Protein AF-A0A7X9KRE1-F1 (afdb_monomer)

Mean predicted aligned error: 9.5 Å

Sequence (133 aa):
MIKTIEMLGELNEIQMHNLLMSQASGRLGCSVDNQPYIVPVTYAYDGKYIYGQLTEGKKLEMLRKNNKVCFEVDMVMNMQNWQGVIVYGTFEELKGKDLKEAKDIFYSQNYPLSTGNKVHPHEHGVNVRLDDS

pLDDT: mean 81.76, std 20.24, range [35.88, 98.0]

Nearest PDB structures (foldseek):
  3u0i-assembly1_A-2  TM=9.139E-01  e=3.595E-08  Brucella abortus 2308
  2hq9-assembly1_B  TM=8.913E-01  e=4.585E-08  Mesorhizobium loti
  2hq9-assembly1_A  TM=9.095E-01  e=1.455E-07  Mesorhizobium loti
  3u5w-assembly1_A-2  TM=9.192E-01  e=2.840E-07  Brucella abortus 2308
  6eci-assembly7_M  TM=8.698E-01  e=3.906E-05  Mycolicibacterium smegmatis MC2 155

Foldseek 3Di:
DDDDDDDPDDDDPVRQVVQLQVDQKWWKWADDPNDIDIDIFGWFDPSPDTQTDDDDDDVVVRCVVPQWIKIKTKDDPDPVDIDMDIDTDGDDDDDDPVVVVSVVRRCVSCVVVCDPDPDDPDDPDDPDDDDDD

Structure (mmCIF, N/CA/C/O backbone):
data_AF-A0A7X9KRE1-F1
#
_entry.id   AF-A0A7X9KRE1-F1
#
loop_
_atom_site.group_PDB
_atom_site.id
_atom_site.type_symbol
_atom_site.label_atom_id
_atom_site.label_alt_id
_atom_site.label_comp_id
_atom_site.label_asym_id
_atom_site.label_entity_id
_atom_site.label_seq_id
_atom_site.pdbx_PDB_ins_code
_atom_site.Cartn_x
_atom_site.Cartn_y
_atom_site.Cartn_z
_atom_site.occupancy
_atom_site.B_iso_or_equiv
_atom_site.auth_seq_id
_atom_site.auth_comp_id
_atom_site.auth_asym_id
_atom_site.auth_atom_id
_atom_site.pdbx_PDB_model_num
ATOM 1 N N . MET A 1 1 ? -6.794 -21.505 -10.610 1.00 38.84 1 MET A N 1
ATOM 2 C CA . MET A 1 1 ? -5.425 -22.045 -1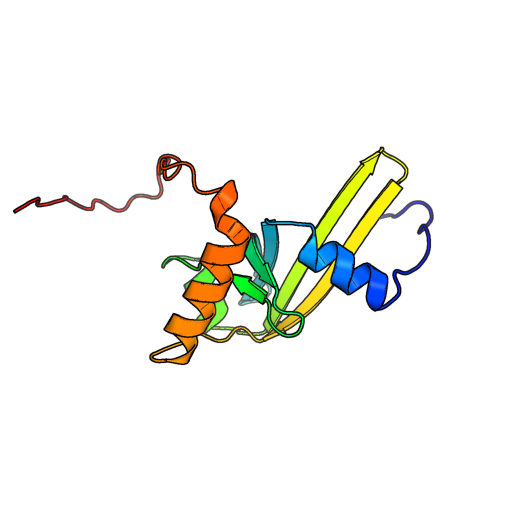0.760 1.00 38.84 1 MET A CA 1
ATOM 3 C C . MET A 1 1 ? -4.646 -21.056 -11.608 1.00 38.84 1 MET A C 1
ATOM 5 O O . MET A 1 1 ? -4.993 -20.889 -12.768 1.00 38.84 1 MET A O 1
ATOM 9 N N . ILE A 1 2 ? -3.687 -20.346 -11.016 1.00 43.72 2 ILE A N 1
ATOM 10 C CA . ILE A 1 2 ? -2.809 -19.412 -11.735 1.00 43.72 2 ILE A CA 1
ATOM 11 C C . ILE A 1 2 ? -1.559 -20.207 -12.121 1.00 43.72 2 ILE A C 1
ATOM 13 O O . ILE A 1 2 ? -0.982 -20.879 -11.268 1.00 43.72 2 ILE A O 1
ATOM 17 N N . LYS A 1 3 ? -1.202 -20.209 -13.408 1.00 39.16 3 LYS A N 1
ATOM 18 C CA . LYS A 1 3 ? 0.017 -20.838 -13.930 1.00 39.16 3 LYS A CA 1
ATOM 19 C C . LYS A 1 3 ? 0.953 -19.723 -14.379 1.00 39.16 3 LYS A C 1
ATOM 21 O O . LYS A 1 3 ? 0.532 -18.882 -15.168 1.00 39.16 3 LYS A O 1
ATOM 26 N N . THR A 1 4 ? 2.184 -19.727 -13.886 1.00 54.16 4 THR A N 1
ATOM 27 C CA . THR A 1 4 ? 3.189 -18.702 -14.193 1.00 54.16 4 THR A CA 1
ATOM 28 C C . THR A 1 4 ? 4.250 -19.303 -15.111 1.00 54.16 4 THR A C 1
ATOM 30 O O . THR A 1 4 ? 4.683 -20.434 -14.895 1.00 54.16 4 THR A O 1
ATOM 33 N N . ILE A 1 5 ? 4.645 -18.562 -16.144 1.00 48.88 5 ILE A N 1
ATOM 34 C CA . ILE A 1 5 ? 5.832 -18.844 -16.960 1.00 48.88 5 ILE A CA 1
ATOM 35 C C . ILE A 1 5 ? 7.006 -18.080 -16.330 1.00 48.88 5 ILE A C 1
ATOM 37 O O . ILE A 1 5 ? 6.784 -16.961 -15.889 1.00 48.88 5 ILE A O 1
ATOM 41 N N . GLU A 1 6 ? 8.165 -18.733 -16.194 1.00 58.06 6 GLU A N 1
ATOM 42 C CA . GLU A 1 6 ? 9.442 -18.273 -15.596 1.00 58.06 6 GLU A CA 1
ATOM 43 C C . GLU A 1 6 ? 9.461 -16.930 -14.829 1.00 58.06 6 GLU A C 1
ATOM 45 O O . GLU A 1 6 ? 9.229 -15.852 -15.371 1.00 58.06 6 GLU A O 1
ATOM 50 N N . MET A 1 7 ? 9.829 -16.989 -13.545 1.00 61.78 7 MET A N 1
ATOM 51 C CA . MET A 1 7 ? 9.975 -15.809 -12.688 1.00 61.78 7 MET A CA 1
ATOM 52 C C . MET A 1 7 ? 11.329 -15.128 -12.935 1.00 61.78 7 MET A C 1
ATOM 54 O O . MET A 1 7 ? 12.369 -15.775 -12.846 1.00 61.78 7 MET A O 1
ATOM 58 N N . LEU A 1 8 ? 11.327 -13.819 -13.200 1.00 65.25 8 LEU A N 1
ATOM 59 C CA . LEU A 1 8 ? 12.508 -13.029 -13.598 1.00 65.25 8 LEU A CA 1
ATOM 60 C C . LEU A 1 8 ? 13.432 -12.620 -12.430 1.00 65.25 8 LEU A C 1
ATOM 62 O O . LEU A 1 8 ? 14.180 -11.650 -12.532 1.00 65.25 8 LEU A O 1
ATOM 66 N N . GLY A 1 9 ? 13.417 -13.380 -11.333 1.00 79.62 9 GLY A N 1
ATOM 67 C CA . GLY A 1 9 ? 14.173 -13.092 -10.111 1.00 79.62 9 GLY A CA 1
ATOM 68 C C . GLY A 1 9 ? 13.402 -12.256 -9.083 1.00 79.62 9 GLY A C 1
ATOM 69 O O . GLY A 1 9 ? 12.262 -11.853 -9.310 1.00 79.62 9 GLY A O 1
ATOM 70 N N . GLU A 1 10 ? 14.027 -12.033 -7.926 1.00 86.44 10 GLU A N 1
ATOM 71 C CA . GLU A 1 10 ? 13.458 -11.290 -6.794 1.00 86.44 10 GLU A CA 1
ATOM 72 C C . GLU A 1 10 ? 14.032 -9.868 -6.722 1.00 86.44 10 GLU A C 1
ATOM 74 O O . GLU A 1 10 ? 15.219 -9.649 -6.981 1.00 86.44 10 GLU A O 1
ATOM 79 N N . LEU A 1 11 ? 13.194 -8.895 -6.351 1.00 90.38 11 LEU A N 1
ATOM 80 C CA . LEU A 1 11 ? 13.644 -7.530 -6.078 1.00 90.38 11 LEU A CA 1
ATOM 81 C C . LEU A 1 11 ? 14.329 -7.474 -4.712 1.00 90.38 11 LEU A C 1
ATOM 83 O O . LEU A 1 11 ? 13.797 -7.968 -3.720 1.00 90.38 11 LEU A O 1
ATOM 87 N N . ASN A 1 12 ? 15.480 -6.810 -4.639 1.00 92.56 12 ASN A N 1
ATOM 88 C CA . ASN A 1 12 ? 16.080 -6.467 -3.353 1.00 92.56 12 ASN A CA 1
ATOM 89 C C . ASN A 1 12 ? 15.344 -5.291 -2.684 1.00 92.56 12 ASN A C 1
ATOM 91 O O . ASN A 1 12 ? 14.532 -4.605 -3.304 1.00 92.56 12 ASN A O 1
ATOM 95 N N . GLU A 1 13 ? 15.665 -5.023 -1.418 1.00 92.38 13 GLU A N 1
ATOM 96 C CA . GLU A 1 13 ? 15.033 -3.963 -0.624 1.00 92.38 13 GLU A CA 1
ATOM 97 C C . GLU A 1 13 ? 15.090 -2.588 -1.306 1.00 92.38 13 GLU A C 1
ATOM 99 O O . GLU A 1 13 ? 14.064 -1.935 -1.472 1.00 92.38 13 GLU A O 1
ATOM 104 N N . ILE A 1 14 ? 16.256 -2.181 -1.811 1.00 94.75 14 ILE A N 1
ATOM 105 C CA . ILE A 1 14 ? 16.420 -0.891 -2.498 1.00 94.75 14 ILE A CA 1
ATOM 106 C C . ILE A 1 14 ? 15.504 -0.811 -3.727 1.00 94.75 14 ILE A C 1
ATOM 108 O O . ILE A 1 14 ? 14.852 0.207 -3.955 1.00 94.75 14 ILE A O 1
ATOM 112 N N . GLN A 1 15 ? 15.417 -1.887 -4.511 1.00 94.12 15 GLN A N 1
ATOM 113 C CA . GLN A 1 15 ? 14.541 -1.954 -5.680 1.00 94.12 15 GLN A CA 1
ATOM 114 C C . GLN A 1 15 ? 13.061 -1.893 -5.291 1.00 94.12 15 GLN A C 1
ATOM 116 O O . GLN A 1 15 ? 12.297 -1.196 -5.956 1.00 94.12 15 GLN A O 1
ATOM 121 N N . MET A 1 16 ? 12.662 -2.558 -4.203 1.00 95.38 16 MET A N 1
ATOM 122 C CA . MET A 1 16 ? 11.291 -2.491 -3.693 1.00 95.38 16 MET A CA 1
ATOM 123 C C . MET A 1 16 ? 10.920 -1.071 -3.258 1.00 95.38 16 MET A C 1
ATOM 125 O O . MET A 1 16 ? 9.885 -0.552 -3.673 1.00 95.38 16 MET A O 1
ATOM 129 N N . HIS A 1 17 ? 11.783 -0.416 -2.477 1.00 95.69 17 HIS A N 1
ATOM 130 C CA . HIS A 1 17 ? 11.573 0.967 -2.047 1.00 95.69 17 HIS A CA 1
ATOM 131 C C . HIS A 1 17 ? 11.509 1.923 -3.243 1.00 95.69 17 HIS A C 1
ATOM 133 O O . HIS A 1 17 ? 10.624 2.775 -3.294 1.00 95.69 17 HIS A O 1
ATOM 139 N N . ASN A 1 18 ? 12.394 1.764 -4.229 1.00 95.06 18 ASN A N 1
ATOM 140 C CA . ASN A 1 18 ? 12.377 2.580 -5.443 1.00 95.06 18 ASN A CA 1
ATOM 141 C C . ASN A 1 18 ? 11.081 2.400 -6.239 1.00 95.06 18 ASN A C 1
ATOM 143 O O . ASN A 1 18 ? 10.510 3.391 -6.690 1.00 95.06 18 ASN A O 1
ATOM 147 N N . LEU A 1 19 ? 10.586 1.165 -6.377 1.00 95.50 19 LEU A N 1
ATOM 148 C CA . LEU A 1 19 ? 9.317 0.914 -7.057 1.00 95.50 19 LEU A CA 1
ATOM 149 C C . LEU A 1 19 ? 8.157 1.584 -6.305 1.00 95.50 19 LEU A C 1
ATOM 151 O O . LEU A 1 19 ? 7.405 2.340 -6.921 1.00 95.50 19 LEU A O 1
ATOM 155 N N . LEU A 1 20 ? 8.085 1.417 -4.980 1.00 96.19 20 LEU A N 1
ATOM 156 C CA . LEU A 1 20 ? 7.081 2.066 -4.129 1.00 96.19 20 LEU A CA 1
ATOM 157 C C . LEU A 1 20 ? 7.137 3.602 -4.191 1.00 96.19 20 LEU A C 1
ATOM 159 O O . LEU A 1 20 ? 6.091 4.237 -4.134 1.00 96.19 20 LEU A O 1
ATOM 163 N N . MET A 1 21 ? 8.315 4.213 -4.326 1.00 94.50 21 MET A N 1
ATOM 164 C CA . MET A 1 21 ? 8.445 5.671 -4.478 1.00 94.50 21 MET A CA 1
ATOM 165 C C . MET A 1 21 ? 8.120 6.168 -5.895 1.00 94.50 21 MET A C 1
ATOM 167 O O . MET A 1 21 ? 7.805 7.341 -6.075 1.00 94.50 21 MET A O 1
ATOM 171 N N . SER A 1 22 ? 8.229 5.307 -6.911 1.00 92.69 22 SER A N 1
ATOM 172 C CA . SER A 1 22 ? 8.074 5.699 -8.320 1.00 92.69 22 SER A CA 1
ATOM 173 C C . SER A 1 22 ? 6.627 5.725 -8.816 1.00 92.69 22 SER A C 1
ATOM 175 O O . SER A 1 22 ? 6.354 6.343 -9.844 1.00 92.69 22 SER A O 1
ATOM 177 N N . GLN A 1 23 ? 5.714 5.029 -8.131 1.00 93.75 23 GLN A N 1
ATOM 178 C CA . GLN A 1 23 ? 4.308 4.927 -8.522 1.00 93.75 23 GLN A CA 1
ATOM 179 C C . GLN A 1 23 ? 3.424 5.796 -7.626 1.00 93.75 23 GLN A C 1
ATOM 181 O O . GLN A 1 23 ? 3.686 5.963 -6.440 1.00 93.75 23 GLN A O 1
ATOM 186 N N . ALA A 1 24 ? 2.342 6.322 -8.200 1.00 91.31 24 ALA A N 1
ATOM 187 C CA . ALA A 1 24 ? 1.344 7.109 -7.470 1.00 91.31 24 ALA A CA 1
ATOM 188 C C . ALA A 1 24 ? 0.071 6.313 -7.138 1.00 91.31 24 ALA A C 1
ATOM 190 O O . ALA A 1 24 ? -0.799 6.784 -6.406 1.00 91.31 24 ALA A O 1
ATOM 191 N N . SER A 1 25 ? -0.076 5.107 -7.691 1.00 93.50 25 SER A N 1
ATOM 192 C CA . SER A 1 25 ? -1.237 4.246 -7.477 1.00 93.50 25 SER A CA 1
ATOM 193 C C . SER A 1 25 ? -0.828 2.793 -7.296 1.00 93.50 25 SER A C 1
ATOM 195 O O . SER A 1 25 ? 0.083 2.324 -7.971 1.00 93.50 25 SER A O 1
ATOM 197 N N . GLY A 1 26 ? -1.548 2.081 -6.437 1.00 95.12 26 GLY A N 1
ATOM 198 C CA . GLY A 1 26 ? -1.406 0.642 -6.228 1.00 95.12 26 GLY A CA 1
ATOM 199 C C . GLY A 1 26 ? -2.760 0.005 -5.937 1.00 95.12 26 GLY A C 1
ATOM 200 O O . GLY A 1 26 ? -3.795 0.677 -5.987 1.00 95.12 26 GLY A O 1
ATOM 201 N N . ARG A 1 27 ? -2.782 -1.293 -5.632 1.00 96.62 27 ARG A N 1
ATOM 202 C CA . ARG A 1 27 ? -4.007 -2.021 -5.286 1.00 96.62 27 ARG A CA 1
ATOM 203 C C . ARG A 1 27 ? -3.995 -2.432 -3.827 1.00 96.62 27 ARG A C 1
ATOM 205 O O . ARG A 1 27 ? -3.135 -3.186 -3.388 1.00 96.62 27 ARG A O 1
ATOM 212 N N . LEU A 1 28 ? -5.004 -1.976 -3.094 1.00 96.62 28 LEU A N 1
ATOM 213 C CA . LEU A 1 28 ? -5.261 -2.401 -1.727 1.00 96.62 28 LEU A CA 1
ATOM 214 C C . LEU A 1 28 ? -6.157 -3.638 -1.741 1.00 96.62 28 LEU A C 1
ATOM 216 O O . LEU A 1 28 ? -7.300 -3.571 -2.197 1.00 96.62 28 LEU A O 1
ATOM 220 N N . GLY A 1 29 ? -5.636 -4.746 -1.227 1.00 96.50 29 GLY A N 1
ATOM 221 C CA . GLY A 1 29 ? -6.357 -5.987 -0.994 1.00 96.50 29 GLY A CA 1
ATOM 222 C C . GLY A 1 29 ? -6.736 -6.162 0.476 1.00 96.50 29 GLY A C 1
ATOM 223 O O . GLY A 1 29 ? -5.910 -5.994 1.373 1.00 96.50 29 GLY A O 1
ATOM 224 N N . CYS A 1 30 ? -7.983 -6.545 0.732 1.00 96.25 30 CYS A N 1
ATOM 225 C CA . CYS A 1 30 ? -8.466 -6.977 2.042 1.00 96.25 30 CYS A CA 1
ATOM 226 C C . CYS A 1 30 ? -9.458 -8.139 1.894 1.00 96.25 30 CYS A C 1
ATOM 228 O O . CYS A 1 30 ? -9.844 -8.519 0.786 1.00 96.25 30 CYS A O 1
ATOM 230 N N . SER A 1 31 ? -9.857 -8.751 3.009 1.00 96.56 31 SER A N 1
ATOM 231 C CA . SER A 1 31 ? -10.852 -9.827 2.989 1.00 96.56 31 SER A CA 1
ATOM 232 C C . SER A 1 31 ? -11.680 -9.862 4.266 1.00 96.56 31 SER A C 1
ATOM 234 O O . SER A 1 31 ? -11.175 -9.610 5.358 1.00 96.56 31 SER A O 1
ATOM 236 N N . VAL A 1 32 ? -12.959 -10.193 4.127 1.00 96.06 32 VAL A N 1
ATOM 237 C CA . VAL A 1 32 ? -13.887 -10.473 5.232 1.00 96.06 32 VAL A CA 1
ATOM 238 C C . VAL A 1 32 ? -14.687 -11.707 4.822 1.00 96.06 32 VAL A C 1
ATOM 240 O O . VAL A 1 32 ? -15.017 -11.836 3.648 1.00 96.06 32 VAL A O 1
ATOM 243 N N . ASP A 1 33 ? -14.944 -12.634 5.744 1.00 94.69 33 ASP A N 1
ATOM 244 C CA . ASP A 1 33 ? -15.732 -13.855 5.495 1.00 94.69 33 ASP A CA 1
ATOM 245 C C . ASP A 1 33 ? -15.262 -14.678 4.277 1.00 94.69 33 ASP A C 1
ATOM 247 O O . ASP A 1 33 ? -16.062 -15.169 3.485 1.00 94.69 33 ASP A O 1
ATOM 251 N N . ASN A 1 34 ? -13.940 -14.815 4.108 1.00 93.06 34 ASN A N 1
ATOM 252 C CA . ASN A 1 34 ? -13.300 -15.471 2.955 1.00 93.06 34 ASN A CA 1
ATOM 253 C C . ASN A 1 34 ? -13.647 -14.859 1.585 1.00 93.06 34 ASN A C 1
ATOM 255 O O . ASN A 1 34 ? -13.406 -15.491 0.559 1.00 93.06 34 ASN A O 1
ATOM 259 N N . GLN A 1 35 ? -14.160 -13.629 1.551 1.00 96.12 35 GLN A N 1
ATOM 260 C CA . GLN A 1 35 ? -14.398 -12.869 0.331 1.00 96.12 35 GLN A CA 1
ATOM 261 C C . GLN A 1 35 ? -13.267 -11.846 0.129 1.00 96.12 35 GLN A C 1
ATOM 263 O O . GLN A 1 35 ? -13.229 -10.833 0.837 1.00 96.12 35 GLN A O 1
ATOM 268 N N . PRO A 1 36 ? -12.342 -12.067 -0.829 1.00 95.69 36 PRO A N 1
ATOM 269 C CA . PRO A 1 36 ? -11.337 -11.077 -1.190 1.00 95.69 36 PRO A CA 1
ATOM 270 C C . PRO A 1 36 ? -11.978 -9.852 -1.838 1.00 95.69 36 PRO A C 1
ATOM 272 O O . PRO A 1 36 ? -12.977 -9.957 -2.559 1.00 95.69 36 PRO A O 1
ATOM 275 N N . TYR A 1 37 ? -11.366 -8.699 -1.608 1.00 94.69 37 TYR A N 1
ATOM 276 C CA . TYR A 1 37 ? -11.736 -7.425 -2.196 1.00 94.69 37 TYR A CA 1
ATOM 277 C C . TYR A 1 37 ? -10.471 -6.633 -2.517 1.00 94.69 37 TYR A C 1
ATOM 279 O O . TYR A 1 37 ? -9.610 -6.473 -1.656 1.00 94.69 37 TYR A O 1
ATOM 287 N N . ILE A 1 38 ? -10.349 -6.170 -3.761 1.00 96.12 38 ILE A N 1
ATOM 288 C CA . ILE A 1 38 ? -9.173 -5.448 -4.253 1.00 96.12 38 ILE A CA 1
ATOM 289 C C . ILE A 1 38 ? -9.647 -4.179 -4.950 1.00 96.12 38 ILE A C 1
ATOM 291 O O . ILE A 1 38 ? -10.544 -4.236 -5.793 1.00 96.12 38 ILE A O 1
ATOM 295 N N . VAL A 1 39 ? -9.046 -3.041 -4.607 1.00 93.25 39 VAL A N 1
ATOM 296 C CA . VAL A 1 39 ? -9.354 -1.744 -5.222 1.00 93.25 39 VAL A CA 1
ATOM 297 C C . VAL A 1 39 ? -8.089 -0.951 -5.530 1.00 93.25 39 VAL A C 1
ATOM 299 O O . VAL A 1 39 ? -7.162 -0.962 -4.718 1.00 93.25 39 VAL A O 1
ATOM 302 N N . PRO A 1 40 ? -8.042 -0.225 -6.661 1.00 94.00 40 PRO A N 1
ATOM 303 C CA . PRO A 1 40 ? -6.979 0.734 -6.899 1.00 94.00 40 PRO A CA 1
ATOM 304 C C . PRO A 1 40 ? -7.121 1.918 -5.937 1.00 94.00 40 PRO A C 1
ATOM 306 O O . PRO A 1 40 ? -8.228 2.407 -5.687 1.00 94.00 40 PRO A O 1
ATOM 309 N N . VAL A 1 41 ? -6.001 2.390 -5.402 1.00 92.19 41 VAL A N 1
ATOM 310 C CA . VAL A 1 41 ? -5.931 3.601 -4.582 1.00 92.19 41 VAL A CA 1
ATOM 311 C C . VAL A 1 41 ? -4.698 4.411 -4.960 1.00 92.19 41 VAL A C 1
ATOM 313 O O . VAL A 1 41 ? -3.635 3.855 -5.239 1.00 92.19 41 VAL A O 1
ATOM 316 N N . THR A 1 42 ? -4.841 5.733 -4.947 1.00 92.88 42 THR A N 1
ATOM 317 C CA . THR A 1 42 ? -3.696 6.646 -4.928 1.00 92.88 42 THR A CA 1
ATOM 318 C C . THR A 1 42 ? -3.027 6.559 -3.565 1.00 92.88 42 THR A C 1
ATOM 320 O O . THR A 1 42 ? -3.722 6.471 -2.544 1.00 92.88 42 THR A O 1
ATOM 323 N N . TYR A 1 43 ? -1.699 6.589 -3.539 1.00 94.75 43 TYR A N 1
ATOM 324 C CA . TYR A 1 43 ? -0.936 6.506 -2.302 1.00 94.75 43 TYR A CA 1
ATOM 325 C C . TYR A 1 43 ? 0.271 7.449 -2.293 1.00 94.75 43 TYR A C 1
ATOM 327 O O . TYR A 1 43 ? 0.635 8.047 -3.303 1.00 94.75 43 TYR A O 1
ATOM 335 N N . ALA A 1 44 ? 0.870 7.586 -1.119 1.00 95.12 44 ALA A N 1
ATOM 336 C CA . ALA A 1 44 ? 2.190 8.153 -0.903 1.00 95.12 44 ALA A CA 1
ATOM 337 C C . ALA A 1 44 ? 2.991 7.213 -0.001 1.00 95.12 44 ALA A C 1
ATOM 339 O O . ALA A 1 44 ? 2.414 6.509 0.831 1.00 95.12 44 ALA A O 1
ATOM 340 N N . TYR A 1 45 ? 4.307 7.198 -0.168 1.00 96.00 45 TYR A N 1
ATOM 341 C CA . TYR A 1 45 ? 5.208 6.337 0.591 1.00 96.00 45 TYR A CA 1
ATOM 342 C C . TYR A 1 45 ? 6.357 7.163 1.165 1.00 96.00 45 TYR A C 1
ATOM 344 O O . TYR A 1 45 ? 7.036 7.879 0.431 1.00 96.00 45 TYR A O 1
ATOM 352 N N . ASP A 1 46 ? 6.575 7.084 2.478 1.00 94.12 46 ASP A N 1
ATOM 353 C CA . ASP A 1 46 ? 7.630 7.834 3.184 1.00 94.12 46 ASP A CA 1
ATOM 354 C C . ASP A 1 46 ? 8.875 6.984 3.504 1.00 94.12 46 ASP A C 1
ATOM 356 O O . ASP A 1 46 ? 9.771 7.431 4.217 1.00 94.12 46 ASP A O 1
ATOM 360 N N . GLY A 1 47 ? 8.931 5.749 2.995 1.00 93.25 47 GLY A N 1
ATOM 361 C CA . GLY A 1 47 ? 9.969 4.775 3.338 1.00 93.25 47 GLY A CA 1
ATOM 362 C C . GLY A 1 47 ? 9.597 3.842 4.491 1.00 93.25 47 GLY A C 1
ATOM 363 O O . GLY A 1 47 ? 10.336 2.895 4.749 1.00 93.25 47 GLY A O 1
ATOM 364 N N . LYS A 1 48 ? 8.466 4.071 5.167 1.00 93.94 48 LYS A N 1
ATOM 365 C CA . LYS A 1 48 ? 7.994 3.247 6.286 1.00 93.94 48 LYS A CA 1
ATOM 366 C C . LYS A 1 48 ? 6.509 2.899 6.192 1.00 93.94 48 LYS A C 1
ATOM 368 O O . LYS A 1 48 ? 6.133 1.761 6.461 1.00 93.94 48 LYS A O 1
ATOM 373 N N . TYR A 1 49 ? 5.672 3.854 5.813 1.00 96.44 49 TYR A N 1
ATOM 374 C CA . TYR A 1 49 ? 4.225 3.736 5.744 1.00 96.44 49 TYR A CA 1
ATOM 375 C C . TYR A 1 49 ? 3.704 4.094 4.358 1.00 96.44 49 TYR A C 1
ATOM 377 O O . TYR A 1 49 ? 4.206 4.986 3.676 1.00 96.44 49 TYR A O 1
ATOM 385 N N . ILE A 1 50 ? 2.645 3.389 3.966 1.00 96.50 50 ILE A N 1
ATOM 386 C CA . ILE A 1 50 ? 1.871 3.674 2.762 1.00 96.50 50 ILE A CA 1
ATOM 387 C C . ILE A 1 50 ? 0.630 4.450 3.194 1.00 96.50 50 ILE A C 1
ATOM 389 O O . ILE A 1 50 ? -0.246 3.919 3.878 1.00 96.50 50 ILE A O 1
ATOM 393 N N . TYR A 1 51 ? 0.553 5.711 2.786 1.00 95.31 51 TYR A N 1
ATOM 394 C CA . TYR A 1 51 ? -0.566 6.600 3.070 1.00 95.31 51 TYR A CA 1
ATOM 395 C C . TYR A 1 51 ? -1.513 6.616 1.879 1.00 95.31 51 TYR A C 1
ATOM 397 O O . TYR A 1 51 ? -1.119 7.001 0.785 1.00 95.31 51 TYR A O 1
ATOM 405 N N . GLY A 1 52 ? -2.767 6.222 2.080 1.00 90.62 52 GLY A N 1
ATOM 406 C CA . GLY A 1 52 ? -3.789 6.230 1.034 1.00 90.62 52 GLY A CA 1
ATOM 407 C C . GLY A 1 52 ? -5.019 7.026 1.448 1.00 90.62 52 GLY A C 1
ATOM 408 O O . GLY A 1 52 ? -5.361 7.097 2.630 1.00 90.62 52 GLY A O 1
ATOM 409 N N . GLN A 1 53 ? -5.726 7.593 0.471 1.00 81.19 53 GLN A N 1
ATOM 410 C CA . GLN A 1 53 ? -7.014 8.226 0.735 1.00 81.19 53 GLN A CA 1
ATOM 411 C C . GLN A 1 53 ? -8.142 7.189 0.706 1.00 81.19 53 GLN A C 1
ATOM 413 O O . GLN A 1 53 ? -8.457 6.572 -0.318 1.00 81.19 53 GLN A O 1
ATOM 418 N 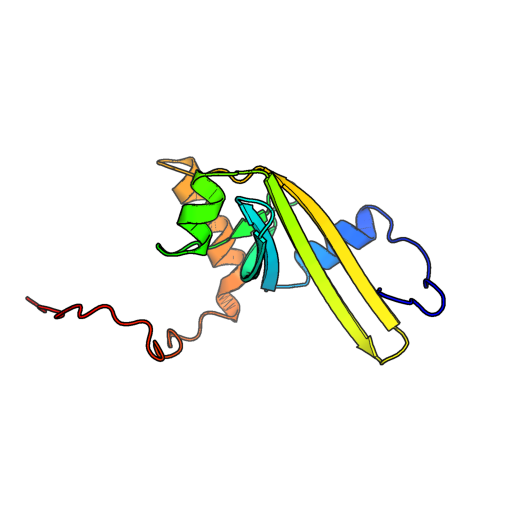N . LEU A 1 54 ? -8.807 7.026 1.845 1.00 73.69 54 LEU A N 1
ATOM 419 C CA . LEU A 1 54 ? -9.984 6.179 1.966 1.00 73.69 54 LEU A CA 1
ATOM 420 C C . LEU A 1 54 ? -11.206 7.064 2.195 1.00 73.69 54 LEU A C 1
ATOM 422 O O . LEU A 1 54 ? -11.305 7.783 3.181 1.00 73.69 54 LEU A O 1
ATOM 426 N N . THR A 1 55 ? -12.123 7.028 1.238 1.00 75.00 55 THR A N 1
ATOM 427 C CA . THR A 1 55 ? -13.479 7.554 1.382 1.00 75.00 55 THR A CA 1
ATOM 428 C C . THR A 1 55 ? -14.360 6.501 2.045 1.00 75.00 55 THR A C 1
ATOM 430 O O . THR A 1 55 ? -14.094 5.301 1.896 1.00 75.00 55 THR A O 1
ATOM 433 N N . GLU A 1 56 ? -15.408 6.945 2.742 1.00 78.62 56 GLU A N 1
ATOM 434 C CA . GLU A 1 56 ? -16.444 6.053 3.273 1.00 78.62 56 GLU A CA 1
ATOM 435 C C . GLU A 1 56 ? -17.007 5.141 2.169 1.00 78.62 56 GLU A C 1
ATOM 437 O O . GLU A 1 56 ? -17.058 5.508 0.989 1.00 78.62 56 GLU A O 1
ATOM 442 N N . GLY A 1 57 ? -17.383 3.925 2.563 1.00 84.12 57 GLY A N 1
ATOM 443 C CA . GLY A 1 57 ? -17.889 2.882 1.677 1.00 84.12 57 GLY A CA 1
ATOM 444 C C . GLY A 1 57 ? -17.243 1.518 1.921 1.00 84.12 57 GLY A C 1
ATOM 445 O O . GLY A 1 57 ? -16.489 1.312 2.875 1.00 84.12 57 GLY A O 1
ATOM 446 N N . LYS A 1 58 ? -17.506 0.581 1.003 1.00 85.81 58 LYS A N 1
ATOM 447 C CA . LYS A 1 58 ? -17.206 -0.853 1.160 1.00 85.81 58 LYS A CA 1
ATOM 448 C C . LYS A 1 58 ? -15.766 -1.168 1.580 1.00 85.81 58 LYS A C 1
ATOM 450 O O . LYS A 1 58 ? -15.557 -2.024 2.435 1.00 85.81 58 LYS A O 1
ATOM 455 N N . LYS A 1 59 ? -14.771 -0.470 1.013 1.00 84.38 59 LYS A N 1
ATOM 456 C CA . LYS A 1 59 ? -13.354 -0.670 1.372 1.00 84.38 59 LYS A CA 1
ATOM 457 C C . LYS A 1 59 ? -13.115 -0.411 2.861 1.00 84.38 59 LYS A C 1
ATOM 459 O O . LYS A 1 59 ? -12.523 -1.242 3.533 1.00 84.38 59 LYS A O 1
ATOM 464 N N . LEU A 1 60 ? -13.622 0.705 3.381 1.00 90.12 60 LEU A N 1
ATOM 465 C CA . LEU A 1 60 ? -13.380 1.134 4.753 1.00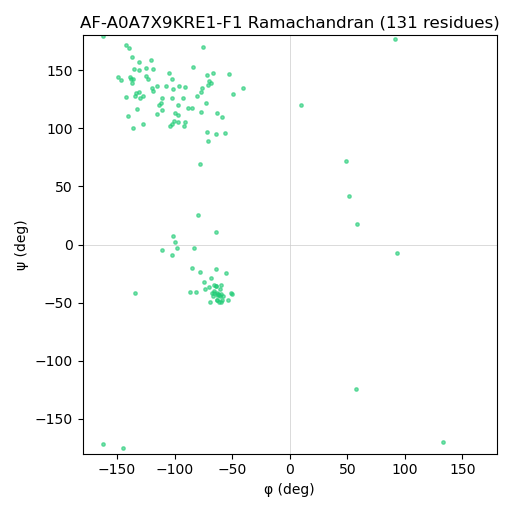 90.12 60 LEU A CA 1
ATOM 466 C C . LEU A 1 60 ? -14.170 0.283 5.751 1.00 90.12 60 LEU A C 1
ATOM 468 O O . LEU A 1 60 ? -13.632 -0.110 6.782 1.00 90.12 60 LEU A O 1
ATOM 472 N N . GLU A 1 61 ? -15.405 -0.087 5.412 1.00 92.94 61 GLU A N 1
ATOM 473 C CA . GLU A 1 61 ? -16.202 -1.033 6.201 1.00 92.94 61 GLU A CA 1
ATOM 474 C C . GLU A 1 61 ? -15.499 -2.386 6.364 1.00 92.94 61 GLU A C 1
ATOM 476 O O . GLU A 1 61 ? -15.457 -2.935 7.465 1.00 92.94 61 GLU A O 1
ATOM 481 N N . MET A 1 62 ? -14.918 -2.922 5.284 1.00 93.88 62 MET A N 1
ATOM 482 C CA . MET A 1 62 ? -14.174 -4.182 5.338 1.00 93.88 62 MET A CA 1
ATOM 483 C C . MET A 1 62 ? -12.888 -4.049 6.159 1.00 93.88 62 MET A C 1
ATOM 485 O O . MET A 1 62 ? -12.609 -4.918 6.980 1.00 93.88 62 MET A O 1
ATOM 489 N N . LEU A 1 63 ? -12.147 -2.950 5.999 1.00 94.06 63 LEU A N 1
ATOM 490 C CA . LEU A 1 63 ? -10.906 -2.690 6.737 1.00 94.06 63 LEU A CA 1
ATOM 491 C C . LEU A 1 63 ? -11.129 -2.497 8.245 1.00 94.06 63 LEU A C 1
ATOM 493 O O . LEU A 1 63 ? -10.311 -2.938 9.049 1.00 94.06 63 LEU A O 1
ATOM 497 N N . ARG A 1 64 ? -12.253 -1.884 8.641 1.00 94.62 64 ARG A N 1
ATOM 498 C CA . ARG A 1 64 ? -12.657 -1.757 10.053 1.00 94.62 64 ARG A CA 1
ATOM 499 C C . ARG A 1 64 ? -13.041 -3.112 10.671 1.00 94.62 64 ARG A C 1
ATOM 501 O O . ARG A 1 64 ? -12.870 -3.290 11.872 1.00 94.62 64 ARG A O 1
ATOM 508 N N . LYS A 1 65 ? -13.538 -4.071 9.875 1.00 96.38 65 LYS A N 1
ATOM 509 C CA . LYS A 1 65 ? -13.855 -5.445 10.323 1.00 96.38 65 LYS A CA 1
ATOM 510 C C . LYS A 1 65 ? -12.626 -6.354 10.380 1.00 96.38 65 LYS A C 1
ATOM 512 O O . LYS A 1 65 ? -12.502 -7.155 11.300 1.00 96.38 65 LYS A O 1
ATOM 517 N N . ASN A 1 66 ? -11.738 -6.248 9.395 1.00 96.56 66 ASN A N 1
ATOM 518 C CA . ASN A 1 66 ? -10.478 -6.977 9.335 1.00 96.56 66 ASN A CA 1
ATOM 519 C C . ASN A 1 66 ? -9.384 -6.051 8.803 1.00 96.56 66 ASN A C 1
ATOM 521 O O . ASN A 1 66 ? -9.365 -5.705 7.622 1.00 96.56 66 ASN A O 1
ATOM 525 N N . ASN A 1 67 ? -8.449 -5.691 9.677 1.00 96.56 67 ASN A N 1
ATOM 526 C CA . ASN A 1 67 ? -7.377 -4.764 9.346 1.00 96.56 67 ASN A CA 1
ATOM 527 C C . ASN A 1 67 ? -6.190 -5.428 8.633 1.00 96.56 67 ASN A C 1
ATOM 529 O O . ASN A 1 67 ? -5.255 -4.724 8.267 1.00 96.56 67 ASN A O 1
ATOM 533 N N . LYS A 1 68 ? -6.184 -6.749 8.422 1.00 98.00 68 LYS A N 1
ATOM 534 C CA . LYS A 1 68 ? -5.122 -7.412 7.655 1.00 98.00 68 LYS A CA 1
ATOM 535 C C . LYS A 1 68 ? -5.274 -7.093 6.173 1.00 98.00 68 LYS A C 1
ATOM 537 O O . LYS A 1 68 ? -6.302 -7.406 5.568 1.00 98.00 68 LYS A O 1
ATOM 542 N N . VAL A 1 69 ? -4.232 -6.511 5.592 1.00 97.12 69 VAL A N 1
ATOM 543 C CA . VAL A 1 69 ? -4.222 -6.061 4.200 1.00 97.12 69 VAL A CA 1
ATOM 544 C C . VAL A 1 69 ? -2.990 -6.552 3.457 1.00 97.12 69 VAL A C 1
ATOM 546 O O . VAL A 1 69 ? -1.949 -6.836 4.055 1.00 97.12 69 VAL A O 1
ATOM 549 N N . CYS A 1 70 ? -3.106 -6.606 2.136 1.00 97.75 70 CYS A N 1
ATOM 550 C CA . CYS A 1 70 ? -1.961 -6.565 1.242 1.00 97.75 70 CYS A CA 1
ATOM 551 C C . CYS A 1 70 ? -2.057 -5.335 0.337 1.00 97.75 70 CYS A C 1
ATOM 553 O O . CYS A 1 70 ? -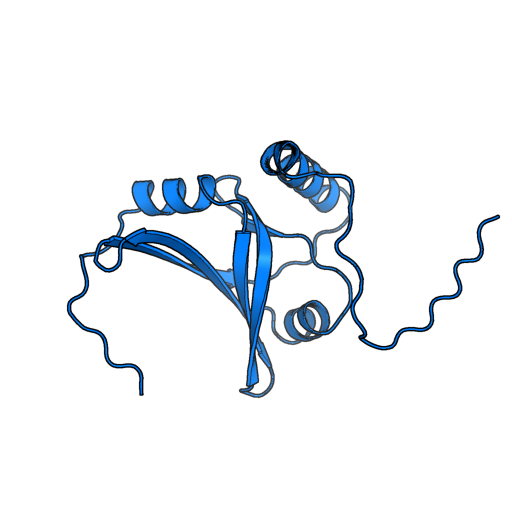3.149 -4.854 0.033 1.00 97.75 70 CYS A O 1
ATOM 555 N N . PHE A 1 71 ? -0.913 -4.816 -0.080 1.00 97.69 71 PHE A N 1
ATOM 556 C CA . PHE A 1 71 ? -0.811 -3.712 -1.014 1.00 97.69 71 PHE A CA 1
ATOM 557 C C . PHE A 1 71 ? 0.119 -4.099 -2.149 1.00 97.69 71 PHE A C 1
ATOM 559 O O . PHE A 1 71 ? 1.228 -4.564 -1.902 1.00 97.69 71 PHE A O 1
ATOM 566 N N . GLU A 1 72 ? -0.345 -3.931 -3.376 1.00 97.88 72 GLU A N 1
ATOM 567 C CA . GLU A 1 72 ? 0.387 -4.304 -4.577 1.00 97.88 72 GLU A CA 1
ATOM 568 C C . GLU A 1 72 ? 0.725 -3.056 -5.393 1.00 97.88 72 GLU A C 1
ATOM 570 O O . GLU A 1 72 ? -0.117 -2.168 -5.563 1.00 97.88 72 GLU A O 1
ATOM 575 N N . VAL A 1 73 ? 1.963 -2.998 -5.878 1.00 97.19 73 VAL A N 1
ATOM 576 C CA . VAL A 1 73 ? 2.433 -1.994 -6.832 1.00 97.19 73 VAL A CA 1
ATOM 577 C C . VAL A 1 73 ? 3.232 -2.700 -7.910 1.00 97.19 73 VAL A C 1
ATOM 579 O O . VAL A 1 73 ? 4.204 -3.388 -7.593 1.00 97.19 73 VAL A O 1
ATOM 582 N N . ASP A 1 74 ? 2.872 -2.454 -9.166 1.00 95.38 74 ASP A N 1
ATOM 583 C CA . ASP A 1 74 ? 3.611 -2.932 -10.328 1.00 95.38 74 ASP A CA 1
ATOM 584 C C . ASP A 1 74 ? 4.097 -1.783 -11.211 1.00 95.38 74 ASP A C 1
ATOM 586 O O . ASP A 1 74 ? 3.572 -0.669 -11.195 1.00 95.38 74 ASP A O 1
ATOM 590 N N . MET A 1 75 ? 5.120 -2.092 -12.001 1.00 93.50 75 MET A N 1
ATOM 591 C CA . MET A 1 75 ? 5.505 -1.342 -13.182 1.00 93.50 75 MET A CA 1
ATOM 592 C C . MET A 1 75 ? 5.720 -2.332 -14.324 1.00 93.50 75 MET A C 1
ATOM 594 O O . MET A 1 75 ? 6.629 -3.165 -14.287 1.00 93.50 75 MET A O 1
ATOM 598 N N . VAL A 1 76 ? 4.906 -2.213 -15.370 1.00 90.81 76 VAL A N 1
ATOM 599 C CA . VAL A 1 76 ? 5.049 -2.997 -16.599 1.00 90.81 76 VAL A CA 1
ATOM 600 C C . VAL A 1 76 ? 5.810 -2.173 -17.633 1.00 90.81 76 VAL A C 1
ATOM 602 O O . VAL A 1 76 ? 5.293 -1.190 -18.157 1.00 90.81 76 VAL A O 1
ATOM 605 N N . MET A 1 77 ? 7.039 -2.583 -17.951 1.00 86.88 77 MET A N 1
ATOM 606 C CA . MET A 1 77 ? 7.844 -1.957 -19.008 1.00 86.88 77 MET A CA 1
ATOM 607 C C . MET A 1 77 ? 7.527 -2.568 -20.377 1.00 86.88 77 MET A C 1
ATOM 609 O O . MET A 1 77 ? 7.451 -1.860 -21.378 1.00 86.88 77 MET A O 1
ATOM 613 N N . ASN A 1 78 ? 7.355 -3.891 -20.432 1.00 86.62 78 ASN A N 1
ATOM 614 C CA . ASN A 1 78 ? 6.883 -4.635 -21.601 1.00 86.62 78 ASN A CA 1
ATOM 615 C C . ASN A 1 78 ? 6.395 -6.037 -21.185 1.00 86.62 78 ASN A C 1
ATOM 617 O O . ASN A 1 78 ? 6.476 -6.412 -20.018 1.00 86.62 78 ASN A O 1
ATOM 621 N N . MET A 1 79 ? 5.927 -6.835 -22.151 1.00 81.44 79 MET A N 1
ATOM 622 C CA . MET A 1 79 ? 5.373 -8.182 -21.917 1.00 81.44 79 MET A CA 1
ATOM 623 C C . MET A 1 79 ? 6.312 -9.149 -21.179 1.00 81.44 79 MET A C 1
ATOM 625 O O . MET A 1 79 ? 5.844 -10.110 -20.578 1.00 81.44 79 MET A O 1
ATOM 629 N N . GLN A 1 80 ? 7.623 -8.921 -21.249 1.00 79.75 80 GLN A N 1
ATOM 630 C CA . GLN A 1 80 ? 8.648 -9.768 -20.643 1.00 79.75 80 GLN A CA 1
ATOM 631 C C . GLN A 1 80 ? 9.360 -9.084 -19.478 1.00 79.75 80 GLN A C 1
ATOM 633 O O . GLN A 1 80 ? 10.211 -9.703 -18.863 1.00 79.75 80 GLN A O 1
ATOM 638 N N . ASN A 1 81 ? 9.075 -7.814 -19.189 1.00 83.38 81 ASN A N 1
ATOM 639 C CA . ASN A 1 81 ? 9.778 -7.051 -18.168 1.00 83.38 81 ASN A CA 1
ATOM 640 C C . ASN A 1 81 ? 8.751 -6.273 -17.358 1.00 83.38 81 ASN A C 1
ATOM 642 O O . ASN A 1 81 ? 8.261 -5.219 -17.772 1.00 83.38 81 ASN A O 1
ATOM 646 N N . TRP A 1 82 ? 8.437 -6.814 -16.193 1.00 89.81 82 TRP A N 1
ATOM 647 C CA . TRP A 1 82 ? 7.602 -6.178 -15.195 1.00 89.81 82 TRP A CA 1
ATOM 648 C C . TRP A 1 82 ? 8.260 -6.352 -13.832 1.00 89.81 82 TRP A C 1
ATOM 650 O O . TRP A 1 82 ? 9.002 -7.306 -13.595 1.00 89.81 82 TRP A O 1
ATOM 660 N N . GLN A 1 83 ? 8.013 -5.396 -12.952 1.00 92.81 83 GLN A N 1
ATOM 661 C CA . GLN A 1 83 ? 8.431 -5.440 -11.560 1.00 92.81 83 GLN A CA 1
ATOM 662 C C . GLN A 1 83 ? 7.188 -5.283 -10.701 1.00 92.81 83 GLN A C 1
ATOM 664 O O . GLN A 1 83 ? 6.287 -4.534 -11.070 1.00 92.81 83 GLN A O 1
ATOM 669 N N . GLY A 1 84 ? 7.136 -5.991 -9.579 1.00 94.62 84 GLY A N 1
ATOM 670 C CA . GLY A 1 84 ? 6.008 -5.931 -8.662 1.00 94.62 84 GLY A CA 1
ATOM 671 C C . GLY A 1 84 ? 6.464 -6.098 -7.222 1.00 94.62 84 GLY A C 1
ATOM 672 O O . GLY A 1 84 ? 7.348 -6.907 -6.939 1.00 94.62 84 GLY A O 1
ATOM 673 N N . VAL A 1 85 ? 5.851 -5.345 -6.316 1.00 96.06 85 VAL A N 1
ATOM 674 C CA . VAL A 1 85 ? 5.991 -5.517 -4.868 1.00 96.06 85 VAL A CA 1
ATOM 675 C C . VAL A 1 8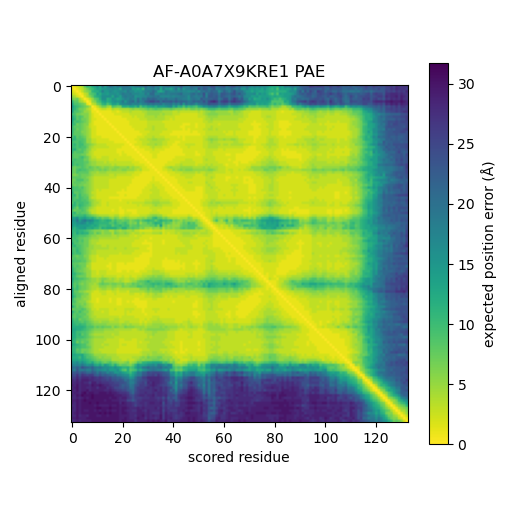5 ? 4.624 -5.809 -4.278 1.00 96.06 85 VAL A C 1
ATOM 677 O O . VAL A 1 85 ? 3.652 -5.117 -4.573 1.00 96.06 85 VAL A O 1
ATOM 680 N N . ILE A 1 86 ? 4.573 -6.804 -3.392 1.00 96.94 86 ILE A N 1
ATOM 681 C CA . ILE A 1 86 ? 3.431 -7.034 -2.510 1.00 96.94 86 ILE A CA 1
ATOM 682 C C . ILE A 1 86 ? 3.885 -6.779 -1.076 1.00 96.94 86 ILE A C 1
ATOM 684 O O . ILE A 1 86 ? 4.770 -7.461 -0.562 1.00 96.94 86 ILE A O 1
ATOM 688 N N . VAL A 1 87 ? 3.248 -5.815 -0.421 1.00 96.81 87 VAL A N 1
ATOM 689 C CA . VAL A 1 87 ? 3.454 -5.487 0.989 1.00 96.81 87 VAL A CA 1
ATOM 690 C C . VAL A 1 87 ? 2.299 -6.066 1.792 1.00 96.81 87 VAL A C 1
ATOM 692 O O . VAL A 1 87 ? 1.140 -5.779 1.507 1.00 96.81 87 VAL A O 1
ATOM 695 N N . TYR A 1 88 ? 2.595 -6.859 2.816 1.00 97.56 88 TYR A N 1
ATOM 696 C CA . TYR A 1 88 ? 1.597 -7.293 3.793 1.00 9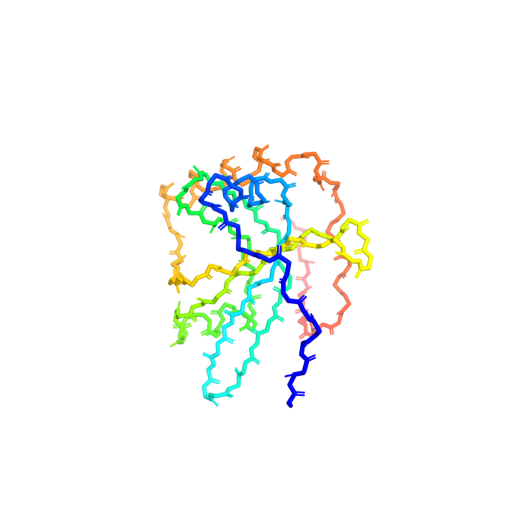7.56 88 TYR A CA 1
ATOM 697 C C . TYR A 1 88 ? 1.653 -6.376 5.007 1.00 97.56 88 TYR A C 1
ATOM 699 O O . TYR A 1 88 ? 2.736 -6.051 5.491 1.00 97.56 88 TYR A O 1
ATOM 707 N N . GLY A 1 89 ? 0.496 -5.968 5.516 1.00 96.56 89 GLY A N 1
ATOM 708 C CA . GLY A 1 89 ? 0.448 -5.024 6.622 1.00 96.56 89 GLY A CA 1
ATOM 709 C C . GLY A 1 89 ? -0.885 -4.999 7.349 1.00 96.56 89 GLY A C 1
ATOM 710 O O . GLY A 1 89 ? -1.778 -5.822 7.121 1.00 96.56 89 GLY A O 1
ATOM 711 N N . THR A 1 90 ? -1.000 -4.026 8.244 1.00 97.00 90 THR A N 1
ATOM 712 C CA . THR A 1 90 ? -2.213 -3.749 9.008 1.00 97.00 90 THR A CA 1
ATOM 713 C C . THR A 1 90 ? -2.714 -2.352 8.697 1.00 97.00 90 THR A C 1
ATOM 715 O O . THR A 1 90 ? -1.952 -1.391 8.735 1.00 97.00 90 THR A O 1
ATOM 718 N N . PHE A 1 91 ? -4.005 -2.245 8.415 1.00 96.38 91 PHE A N 1
ATOM 719 C CA . PHE A 1 91 ? -4.684 -0.976 8.251 1.00 96.38 91 PHE A CA 1
ATOM 720 C C . PHE A 1 91 ? -4.836 -0.249 9.590 1.00 96.38 91 PHE A C 1
ATOM 722 O O . PHE A 1 91 ? -5.231 -0.849 10.594 1.00 96.38 91 PHE A O 1
ATOM 729 N N . GLU A 1 92 ? -4.585 1.057 9.564 1.00 95.25 92 GLU A N 1
ATOM 730 C CA . GLU A 1 92 ? -4.798 1.972 10.677 1.00 95.25 92 GLU A CA 1
ATOM 731 C C . GLU A 1 92 ? -5.525 3.231 10.189 1.00 95.25 92 GLU A C 1
ATOM 733 O O . GLU A 1 92 ? -5.136 3.857 9.201 1.00 95.25 92 GLU A O 1
ATOM 738 N N . GLU A 1 93 ? -6.599 3.604 10.888 1.00 92.94 93 GLU A N 1
ATOM 739 C CA . GLU A 1 93 ? -7.346 4.830 10.615 1.00 92.94 93 GLU A CA 1
ATOM 740 C C . GLU A 1 93 ? -6.771 5.983 11.449 1.00 92.94 93 GLU A C 1
ATOM 742 O O . GLU A 1 93 ? -6.991 6.065 12.660 1.00 92.94 93 GLU A O 1
ATOM 747 N N . LEU A 1 94 ? -6.031 6.877 10.788 1.00 93.31 94 LEU A N 1
ATOM 748 C CA . LEU A 1 94 ? -5.345 7.996 11.435 1.00 93.31 94 LEU A CA 1
ATOM 749 C C . LEU A 1 94 ? -6.316 9.086 11.904 1.00 93.31 94 LEU A C 1
ATOM 751 O O . LEU A 1 94 ? -7.309 9.401 11.243 1.00 93.31 94 LEU A O 1
ATOM 755 N N . LYS A 1 95 ? -5.988 9.730 13.030 1.00 91.06 95 LYS A N 1
ATOM 756 C CA . LYS A 1 95 ? -6.769 10.829 13.623 1.00 91.06 95 LYS A CA 1
ATOM 757 C C . LYS A 1 95 ? -5.855 11.954 14.103 1.00 91.06 95 LYS A C 1
ATOM 759 O O . LYS A 1 95 ? -4.663 11.762 14.309 1.00 91.06 95 LYS A O 1
ATOM 764 N N . GLY A 1 96 ? -6.429 13.140 14.304 1.00 92.88 96 GLY A N 1
ATOM 765 C CA . GLY A 1 96 ? -5.729 14.266 14.926 1.00 92.88 96 GLY A CA 1
ATOM 766 C C . GLY A 1 96 ? -4.449 14.669 14.187 1.00 92.88 96 GLY A C 1
ATOM 767 O O . GLY A 1 96 ? -4.491 14.997 13.001 1.00 92.88 96 GLY A O 1
ATOM 768 N N . LYS A 1 97 ? -3.327 14.677 14.914 1.00 92.62 97 LYS A N 1
ATOM 769 C CA . LYS A 1 97 ? -2.025 15.126 14.411 1.00 92.62 97 LYS A CA 1
ATOM 770 C C . LYS A 1 97 ? -1.481 14.209 13.310 1.00 92.62 97 LYS A C 1
ATOM 772 O O . LYS A 1 97 ? -1.095 14.718 12.262 1.00 92.62 97 LYS A O 1
ATOM 777 N N . ASP A 1 98 ? -1.559 12.896 13.496 1.00 91.25 98 ASP A N 1
ATOM 778 C CA . ASP A 1 98 ? -1.012 11.916 12.546 1.00 91.25 98 ASP A CA 1
ATOM 779 C C . ASP A 1 98 ? -1.731 11.985 11.193 1.00 91.25 98 ASP A C 1
ATOM 781 O O . ASP A 1 98 ? -1.113 11.901 10.134 1.00 91.25 98 ASP A O 1
ATOM 785 N N . LEU A 1 99 ? -3.046 12.244 11.210 1.00 91.81 99 LEU A N 1
ATOM 786 C CA . LEU A 1 99 ? -3.822 12.465 9.987 1.00 91.81 99 LEU A CA 1
ATOM 787 C C . LEU A 1 99 ? -3.366 13.718 9.228 1.00 91.81 99 LEU A C 1
ATOM 789 O O . LEU A 1 99 ? -3.421 13.745 7.998 1.00 91.81 99 LEU A O 1
ATOM 793 N N . LYS A 1 100 ? -2.970 14.774 9.943 1.00 90.00 100 LYS A N 1
ATOM 794 C CA . LYS A 1 100 ? -2.494 16.011 9.321 1.00 90.00 100 LYS A CA 1
ATOM 795 C C . LYS A 1 100 ? -1.142 15.784 8.647 1.00 90.00 100 LYS A C 1
ATOM 797 O O . LYS A 1 100 ? -1.008 16.096 7.472 1.00 90.00 100 LYS A O 1
ATOM 802 N N . GLU A 1 101 ? -0.198 15.173 9.358 1.00 92.25 101 GLU A N 1
ATOM 803 C CA . GLU A 1 101 ? 1.135 14.864 8.824 1.00 92.25 101 GLU A CA 1
ATOM 804 C C . GLU A 1 101 ? 1.052 13.927 7.609 1.00 92.25 101 GLU A C 1
ATOM 806 O O . GLU A 1 101 ? 1.643 14.205 6.566 1.00 92.25 101 GLU A O 1
ATOM 811 N N . ALA A 1 102 ? 0.224 12.881 7.686 1.00 92.62 102 ALA A N 1
ATOM 812 C CA . ALA A 1 102 ? -0.018 11.978 6.565 1.00 92.62 102 ALA A CA 1
ATOM 813 C C . ALA A 1 102 ? -0.615 12.690 5.339 1.00 92.62 102 ALA A C 1
ATOM 815 O O . ALA A 1 102 ? -0.246 12.382 4.206 1.00 92.62 102 ALA A O 1
ATOM 816 N N . LYS A 1 103 ? -1.526 13.654 5.539 1.00 90.69 103 LYS A N 1
ATOM 817 C CA . LYS A 1 103 ? -2.088 14.460 4.443 1.00 90.69 103 LYS A CA 1
ATOM 818 C C . LYS A 1 103 ? -1.030 15.338 3.784 1.00 90.69 103 LYS A C 1
ATOM 820 O O . LYS A 1 103 ? -1.021 15.423 2.560 1.00 90.69 103 LYS A O 1
ATOM 825 N N . ASP A 1 104 ? -0.146 15.953 4.563 1.00 91.25 104 ASP A N 1
ATOM 826 C CA . ASP A 1 104 ? 0.923 16.805 4.032 1.00 91.25 104 ASP A CA 1
ATOM 827 C C . ASP A 1 104 ? 1.897 15.984 3.161 1.00 91.25 104 ASP A C 1
ATOM 829 O O . ASP A 1 104 ? 2.224 16.381 2.037 1.00 91.25 104 ASP A O 1
ATOM 833 N N . ILE A 1 105 ? 2.276 14.781 3.611 1.00 91.81 105 ILE A N 1
ATOM 834 C CA . ILE A 1 105 ? 3.064 13.824 2.813 1.00 91.81 105 ILE A CA 1
ATOM 835 C C . ILE A 1 105 ? 2.296 13.424 1.548 1.00 91.81 105 ILE A C 1
ATOM 837 O O . ILE A 1 105 ? 2.827 13.503 0.441 1.00 91.81 105 ILE A O 1
ATOM 841 N N . PHE A 1 106 ? 1.027 13.042 1.694 1.00 91.06 106 PHE A N 1
ATOM 842 C CA . PHE A 1 106 ? 0.212 12.573 0.580 1.00 91.06 106 PHE A CA 1
ATOM 843 C C . PHE A 1 106 ? 0.069 13.622 -0.523 1.00 91.06 106 PHE A C 1
ATOM 845 O O . PHE A 1 106 ? 0.306 13.322 -1.695 1.00 91.06 106 PHE A O 1
ATOM 852 N N . TYR A 1 107 ? -0.296 14.853 -0.162 1.00 88.56 107 TYR A N 1
ATOM 853 C CA . TYR A 1 107 ? -0.484 15.926 -1.131 1.00 88.56 107 TYR A CA 1
ATOM 854 C C . TYR A 1 107 ? 0.833 16.397 -1.736 1.00 88.56 107 TYR A C 1
ATOM 856 O O . TYR A 1 107 ? 0.849 16.686 -2.926 1.00 88.56 107 TYR A O 1
ATOM 864 N N . SER A 1 108 ? 1.932 16.444 -0.977 1.00 87.94 108 SER A N 1
ATOM 865 C CA . SER A 1 108 ? 3.230 16.844 -1.537 1.00 87.94 108 SER A CA 1
ATOM 866 C C . SER A 1 108 ? 3.725 15.878 -2.619 1.00 87.94 108 SER A C 1
ATOM 868 O O . SER A 1 108 ? 4.175 16.333 -3.669 1.00 87.94 108 SER A O 1
ATOM 870 N N . GLN A 1 109 ? 3.568 14.564 -2.423 1.00 84.81 109 GLN A N 1
ATOM 871 C CA . GLN A 1 109 ? 3.966 13.558 -3.416 1.00 84.81 109 GLN A CA 1
ATOM 872 C C . GLN A 1 109 ? 3.003 13.479 -4.614 1.00 84.81 109 GLN A C 1
ATOM 874 O O . GLN A 1 109 ? 3.436 13.234 -5.737 1.00 84.81 109 GLN A O 1
ATOM 879 N N . ASN A 1 110 ? 1.706 13.733 -4.403 1.00 81.31 110 ASN A N 1
ATOM 880 C CA . ASN A 1 110 ? 0.675 13.612 -5.444 1.00 81.31 110 ASN A CA 1
ATOM 881 C C . ASN A 1 110 ? 0.262 14.948 -6.091 1.00 81.31 110 ASN A C 1
ATOM 883 O O . ASN A 1 110 ? -0.614 14.970 -6.961 1.00 81.31 110 ASN A O 1
ATOM 887 N N . TYR A 1 111 ? 0.886 16.067 -5.710 1.00 70.62 111 TYR A N 1
ATOM 888 C CA . TYR A 1 111 ? 0.593 17.400 -6.248 1.00 70.62 111 TYR A CA 1
ATOM 889 C C . TYR A 1 111 ? 0.585 17.458 -7.790 1.00 70.62 111 TYR A C 1
ATOM 891 O O . TYR A 1 111 ? -0.360 18.023 -8.344 1.00 70.62 111 TYR A O 1
ATOM 899 N N . PRO A 1 112 ? 1.531 16.821 -8.519 1.00 63.75 112 PRO A N 1
ATOM 900 C CA . PRO A 1 112 ? 1.541 16.851 -9.987 1.00 63.75 112 PRO A CA 1
ATOM 901 C C . PRO A 1 112 ? 0.325 16.184 -10.647 1.00 63.75 112 PRO A C 1
ATOM 903 O O . PRO A 1 112 ? 0.016 16.476 -11.799 1.00 63.75 112 PRO A O 1
ATOM 906 N N . LEU A 1 113 ? -0.367 15.292 -9.932 1.00 63.44 113 LEU A N 1
ATOM 907 C CA . LEU A 1 113 ? -1.528 14.542 -10.424 1.00 63.44 113 LEU A CA 1
ATOM 908 C C . LEU A 1 113 ? -2.863 15.171 -10.008 1.00 63.44 113 LEU A C 1
ATOM 910 O O . LEU A 1 113 ? -3.928 14.699 -10.410 1.00 63.44 113 LEU A O 1
ATOM 914 N N . SER A 1 114 ? -2.822 16.253 -9.227 1.00 60.22 114 SER A N 1
ATOM 915 C CA . SER A 1 114 ? -4.003 16.961 -8.737 1.00 60.22 114 SER A CA 1
ATOM 916 C C . SER A 1 114 ? -4.591 17.857 -9.832 1.00 60.22 114 SER A C 1
ATOM 918 O O . SER A 1 114 ? -4.541 19.081 -9.767 1.00 60.22 114 SER A O 1
ATOM 920 N N . THR A 1 115 ? -5.161 17.243 -10.869 1.00 52.56 115 THR A N 1
ATOM 921 C CA . THR A 1 115 ? -6.084 17.941 -11.773 1.00 52.56 115 THR A CA 1
ATOM 922 C C . THR A 1 115 ? -7.437 18.064 -11.068 1.00 52.56 115 THR A C 1
ATOM 924 O O . THR A 1 115 ? -7.929 17.106 -10.478 1.00 52.56 115 THR A O 1
ATOM 927 N N . GLY A 1 116 ? -8.030 19.260 -11.065 1.00 46.28 116 GLY A N 1
ATOM 928 C CA . GLY A 1 116 ? -9.189 19.623 -10.232 1.00 46.28 116 GLY A CA 1
ATOM 929 C C . GLY A 1 116 ? -10.508 18.880 -10.496 1.00 46.28 116 GLY A C 1
ATOM 930 O O . GLY A 1 116 ? -11.533 19.281 -9.952 1.00 46.28 116 GLY A O 1
ATOM 931 N N . ASN A 1 117 ? -10.515 17.805 -11.286 1.00 40.94 117 ASN A N 1
ATOM 932 C CA . ASN A 1 117 ? -11.707 17.009 -11.550 1.00 40.94 117 ASN A CA 1
ATOM 933 C C . ASN A 1 117 ? -11.678 15.718 -10.732 1.00 40.94 117 ASN A C 1
ATOM 935 O O . ASN A 1 117 ? -11.017 14.743 -11.086 1.00 40.94 117 ASN A O 1
ATOM 939 N N . LYS A 1 118 ? -12.477 15.686 -9.661 1.00 44.72 118 LYS A N 1
ATOM 940 C CA . LYS A 1 118 ? -12.947 14.422 -9.089 1.00 44.72 118 LYS A CA 1
ATOM 941 C C . LYS A 1 118 ? -13.713 13.706 -10.202 1.00 44.72 118 LYS A C 1
ATOM 943 O O . LYS A 1 118 ? -14.764 14.185 -10.619 1.00 44.72 118 LYS A O 1
ATOM 948 N N . VAL A 1 119 ? -13.151 12.621 -10.733 1.00 40.56 119 VAL A N 1
ATOM 949 C CA . VAL A 1 119 ? -13.799 11.800 -11.764 1.00 40.56 119 VAL A CA 1
ATOM 950 C C . VAL A 1 119 ? -15.224 11.470 -11.310 1.00 40.56 119 VAL A C 1
ATOM 952 O O . VAL A 1 119 ? -15.437 11.072 -10.164 1.00 40.56 119 VAL A O 1
ATOM 955 N N . HIS A 1 120 ? -16.178 11.726 -12.210 1.00 39.44 120 HIS A N 1
ATOM 956 C CA . HIS A 1 120 ? -17.623 11.635 -12.011 1.00 39.44 120 HIS A CA 1
ATOM 957 C C . HIS A 1 120 ? -18.045 10.401 -11.189 1.00 39.44 120 HIS A C 1
ATOM 959 O O . HIS A 1 120 ? -17.607 9.288 -11.494 1.00 39.44 120 HIS A O 1
ATOM 965 N N . PRO A 1 121 ? -18.950 10.558 -10.205 1.00 39.41 121 PRO A N 1
ATOM 966 C CA . PRO A 1 121 ? -19.561 9.435 -9.515 1.00 39.41 121 PRO A CA 1
ATOM 967 C C . PRO A 1 121 ? -20.533 8.745 -10.477 1.00 39.41 121 PRO A C 1
ATOM 969 O O . PRO A 1 121 ? -21.710 9.094 -10.543 1.00 39.41 121 PRO A O 1
ATOM 972 N N . HIS A 1 122 ? -20.057 7.771 -11.251 1.00 35.88 122 HIS A N 1
ATOM 973 C CA . HIS A 1 122 ? -20.969 6.834 -11.896 1.00 35.88 122 HIS A CA 1
ATOM 974 C C . HIS A 1 122 ? -21.534 5.901 -10.809 1.00 35.88 122 HIS A C 1
ATOM 976 O O . HIS A 1 122 ? -20.890 4.956 -10.364 1.00 35.88 122 HIS A O 1
ATOM 982 N N . GLU A 1 123 ? -22.728 6.263 -10.338 1.00 39.16 123 GLU A N 1
ATOM 983 C CA . GLU A 1 123 ? -23.803 5.386 -9.859 1.00 39.16 123 GLU A CA 1
ATOM 984 C C . GLU A 1 123 ? -23.438 4.278 -8.859 1.00 39.16 123 GLU A C 1
ATOM 986 O O . GLU A 1 123 ? -23.558 3.094 -9.156 1.00 39.16 123 GLU A O 1
ATOM 991 N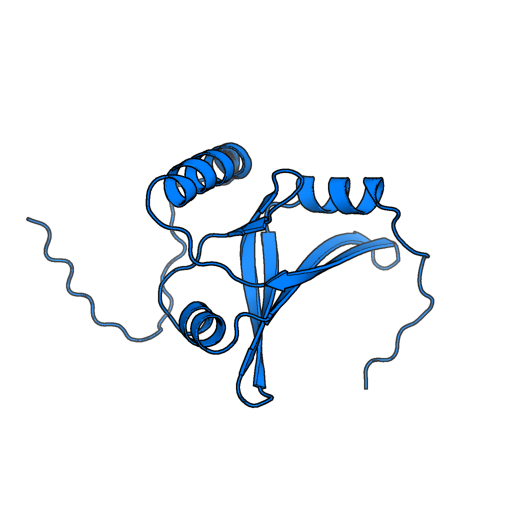 N . HIS A 1 124 ? -23.127 4.637 -7.613 1.00 39.44 124 HIS A N 1
ATOM 992 C CA . HIS A 1 124 ? -23.594 3.849 -6.464 1.00 39.44 124 HIS A CA 1
ATOM 993 C C . HIS A 1 124 ? -24.544 4.751 -5.679 1.00 39.44 124 HIS A C 1
ATOM 995 O O . HIS A 1 124 ? -24.138 5.800 -5.186 1.00 39.44 124 HIS A O 1
ATOM 1001 N N . GLY A 1 125 ? -25.831 4.397 -5.684 1.00 38.34 125 GLY A N 1
ATOM 1002 C CA . GLY A 1 125 ? -26.942 5.257 -5.284 1.00 38.34 125 GLY A CA 1
ATOM 1003 C C . GLY A 1 125 ? -26.828 5.824 -3.873 1.00 38.34 125 GLY A C 1
ATOM 1004 O O . GLY A 1 125 ? -27.278 5.207 -2.911 1.00 38.34 125 GLY A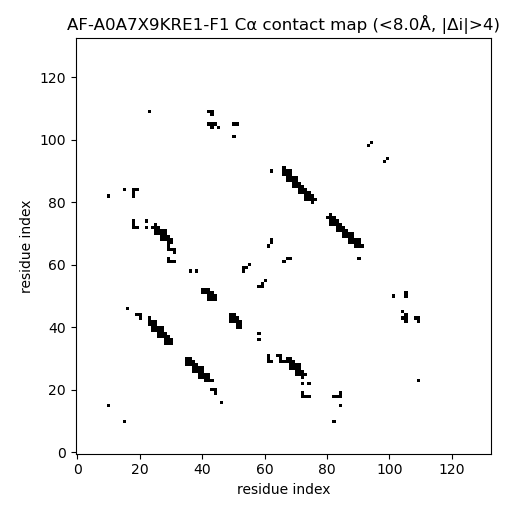 O 1
ATOM 1005 N N . VAL A 1 126 ? -26.322 7.050 -3.768 1.00 39.41 126 VAL A N 1
ATOM 1006 C CA . VAL A 1 126 ? -26.496 7.887 -2.584 1.00 39.41 126 VAL A CA 1
ATOM 1007 C C . VAL A 1 126 ? -27.052 9.226 -3.052 1.00 39.41 126 VAL A C 1
ATOM 1009 O O . VAL A 1 126 ? -26.345 10.043 -3.635 1.00 39.41 126 VAL A O 1
ATOM 1012 N N . ASN A 1 127 ? -28.355 9.424 -2.837 1.00 40.41 127 ASN A N 1
ATOM 1013 C CA . ASN A 1 127 ? -29.005 10.723 -2.982 1.00 40.41 127 ASN A CA 1
ATOM 1014 C C . ASN A 1 127 ? -28.417 11.668 -1.933 1.00 40.41 127 ASN A C 1
ATOM 1016 O O . ASN A 1 127 ? -28.879 11.693 -0.794 1.00 40.41 127 ASN A O 1
ATOM 1020 N N . VAL A 1 128 ? -27.411 12.449 -2.308 1.00 40.28 128 VAL A N 1
ATOM 1021 C CA . VAL A 1 128 ? -26.993 13.603 -1.516 1.00 40.28 128 VAL A CA 1
ATOM 1022 C C . VAL A 1 128 ? -27.509 14.837 -2.238 1.00 40.28 128 VAL A C 1
ATOM 1024 O O . VAL A 1 128 ? -26.970 15.250 -3.261 1.00 40.28 128 VAL A O 1
ATOM 1027 N N . ARG A 1 129 ? -28.605 15.394 -1.713 1.00 40.16 129 ARG A N 1
ATOM 1028 C CA . ARG A 1 129 ? -28.992 16.776 -1.992 1.00 40.16 129 ARG A CA 1
ATOM 1029 C C . ARG A 1 129 ? -27.878 17.663 -1.445 1.00 40.16 129 ARG A C 1
ATOM 1031 O O . ARG A 1 129 ? -27.655 17.677 -0.238 1.00 40.16 129 ARG A O 1
ATOM 1038 N N . LEU A 1 130 ? -27.170 18.335 -2.343 1.00 38.53 130 LEU A N 1
ATOM 1039 C CA . LEU A 1 130 ? -26.281 19.434 -1.997 1.00 38.53 130 LEU A CA 1
ATOM 1040 C C . LEU A 1 130 ? -27.174 20.647 -1.730 1.00 38.53 130 LEU A C 1
ATOM 1042 O O . LEU A 1 130 ? -27.899 21.084 -2.622 1.00 38.53 130 LEU A O 1
ATOM 1046 N N . ASP A 1 131 ? -27.190 21.092 -0.479 1.00 41.53 131 ASP A N 1
ATOM 1047 C CA . ASP A 1 131 ? -27.707 22.399 -0.092 1.00 41.53 131 ASP A CA 1
ATOM 1048 C C . ASP A 1 131 ? -26.492 23.321 0.013 1.00 41.53 131 ASP A C 1
ATOM 1050 O O . ASP A 1 131 ? -25.666 23.160 0.914 1.00 41.53 131 ASP A O 1
ATOM 1054 N N . ASP A 1 132 ? -26.344 24.200 -0.976 1.00 42.66 132 ASP A N 1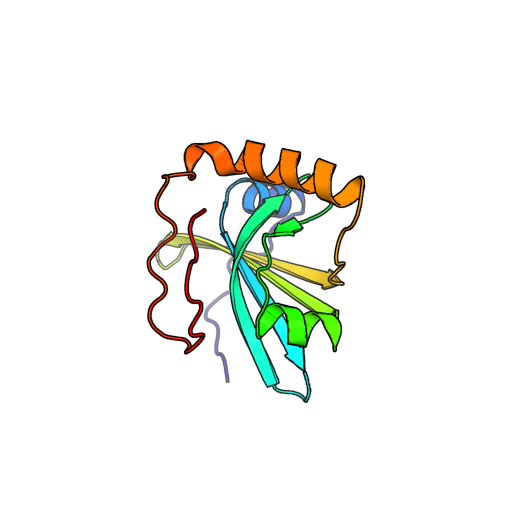
ATOM 1055 C CA . ASP A 1 132 ? -25.338 25.253 -0.978 1.00 42.66 132 ASP A CA 1
ATOM 1056 C C . ASP A 1 132 ? -25.982 26.507 -0.366 1.00 42.66 132 ASP A C 1
ATOM 1058 O O . ASP A 1 132 ? -26.767 27.207 -1.013 1.00 42.66 132 ASP A O 1
ATOM 1062 N N . SER A 1 133 ? -25.659 26.778 0.898 1.00 50.28 133 SER A N 1
ATOM 1063 C CA . SER A 1 133 ? -25.859 28.063 1.581 1.00 50.28 133 SER A CA 1
ATOM 1064 C C . SER A 1 133 ? -24.672 28.364 2.485 1.00 50.28 133 SER A C 1
ATOM 1066 O O . SER A 1 133 ? -24.189 27.427 3.160 1.00 50.28 133 SER A O 1
#

Solvent-accessible surface area (backbone atoms only — not comparable to full-atom values): 8629 Å² total; per-residue (Å²): 138,90,84,83,79,83,83,95,74,81,78,52,71,71,54,45,53,50,52,56,64,72,48,58,57,34,34,46,32,38,48,54,95,90,43,77,47,74,45,78,39,54,44,27,57,82,89,84,54,80,43,63,81,80,65,90,51,73,70,47,59,41,40,76,75,32,33,59,32,39,37,36,40,73,50,78,79,49,100,90,43,68,50,74,44,77,47,77,52,71,67,76,88,71,58,77,69,61,36,51,56,49,46,54,52,32,48,68,72,43,50,92,73,65,63,96,66,79,76,76,85,82,79,74,96,69,93,72,83,83,81,90,129

Radius of gyration: 17.2 Å; Cα contacts (8 Å, |Δi|>4): 149; chains: 1; bounding box: 45×50×37 Å

Secondary structure (DSSP, 8-state):
---------PPPHHHHHHHHHH-SEEEEEEEETTEEEEEEEEEEE-SS-EEE---SSHHHHHHHH--EEEEEEEEEEETTEEEEEEEEEE-----HHHHHHHHHHHHHHHGGG--S-----------------